Protein AF-A0A4Q5T3K6-F1 (afdb_monomer_lite)

pLDDT: mean 94.88, std 6.89, range [55.62, 98.75]

Secondary structure (DSSP, 8-state):
-HHHHHHHHTT--BSS---EEEEEEE-TTT--EEEEEEEPPBSSSSSHHHHHHHTT-SS-HHHHHHHTT-------HHHHHHHHHHHHHT--

Radius of gyration: 14.12 Å; chains: 1; bounding box: 35×20×41 Å

Sequence (92 aa):
MMLDRSLMFQDKEQVYGTQGSGMSVKNSATGKWENLSFIWPIKDPYSVNERRKFAGFDQTVEENAKSLGIAYKIFTLAEILKLRNEIMNAKD

Foldseek 3Di:
DVQQVVCVVVLHAGAQQQDKDKDFFQDPVPRDTDIAIERGAHPDLVCNQVVCVVVPHPDHSCVSCVVVVHHYDHDDSVVVVVRVVVVVVVVD

Structure (mmCIF, N/CA/C/O backbone):
data_AF-A0A4Q5T3K6-F1
#
_entry.id   AF-A0A4Q5T3K6-F1
#
loop_
_atom_site.group_PDB
_atom_site.id
_atom_site.type_symbol
_atom_site.label_atom_id
_atom_site.label_alt_id
_atom_site.label_comp_id
_atom_site.label_asym_id
_atom_site.label_entity_id
_atom_site.label_seq_id
_atom_site.pdbx_PDB_ins_code
_atom_site.Cartn_x
_atom_site.Cartn_y
_atom_site.Cartn_z
_atom_site.occupancy
_atom_site.B_iso_or_equiv
_atom_site.auth_seq_id
_atom_site.auth_comp_id
_atom_site.auth_asym_id
_atom_site.auth_atom_id
_atom_site.pdbx_PDB_model_num
ATOM 1 N N . MET A 1 1 ? -1.058 7.964 -12.700 1.00 69.56 1 MET A N 1
ATOM 2 C CA . MET A 1 1 ? -1.441 6.574 -13.039 1.00 69.56 1 MET A CA 1
ATOM 3 C C . MET A 1 1 ? -2.917 6.356 -12.736 1.00 69.56 1 MET A C 1
ATOM 5 O O . MET A 1 1 ? -3.297 6.409 -11.575 1.00 69.56 1 MET A O 1
ATOM 9 N N . MET A 1 2 ? -3.754 6.176 -13.763 1.00 91.25 2 MET A N 1
ATOM 10 C CA . MET A 1 2 ? -5.218 6.080 -13.596 1.00 91.25 2 MET A CA 1
ATOM 11 C C . MET A 1 2 ? -5.715 4.664 -13.268 1.00 91.25 2 MET A C 1
ATOM 13 O O . MET A 1 2 ? -6.734 4.530 -12.597 1.00 91.25 2 MET A O 1
ATOM 17 N N . LEU A 1 3 ? -4.995 3.618 -13.692 1.00 96.50 3 LEU A N 1
ATOM 18 C CA . LEU A 1 3 ? -5.404 2.225 -13.480 1.00 96.50 3 LEU A CA 1
ATOM 19 C C . LEU A 1 3 ? -5.522 1.877 -11.993 1.00 96.50 3 LEU A C 1
ATOM 21 O O . LEU A 1 3 ? -6.592 1.494 -11.538 1.00 96.50 3 LEU A O 1
ATOM 25 N N . ASP A 1 4 ? -4.445 2.065 -11.232 1.00 97.69 4 ASP A N 1
ATOM 26 C CA . ASP A 1 4 ? -4.434 1.766 -9.798 1.00 97.69 4 ASP A CA 1
ATOM 27 C C . ASP A 1 4 ? -5.497 2.568 -9.027 1.00 97.69 4 ASP A C 1
ATOM 29 O O . ASP A 1 4 ? -6.121 2.046 -8.109 1.00 97.69 4 ASP A O 1
ATOM 33 N N . ARG A 1 5 ? -5.759 3.820 -9.433 1.00 97.44 5 ARG A N 1
ATOM 34 C CA . ARG A 1 5 ? -6.848 4.636 -8.876 1.00 97.44 5 ARG A CA 1
ATOM 35 C C . ARG A 1 5 ? -8.217 4.017 -9.149 1.00 97.44 5 ARG A C 1
ATOM 37 O O . ARG A 1 5 ? -9.039 3.945 -8.242 1.00 97.44 5 ARG A O 1
ATOM 44 N N . SER A 1 6 ? -8.462 3.565 -10.378 1.00 98.06 6 SER A N 1
ATOM 45 C CA . SER A 1 6 ? -9.711 2.887 -10.743 1.00 98.06 6 SER A CA 1
ATOM 46 C C . SER A 1 6 ? -9.891 1.568 -9.987 1.00 98.06 6 SER A C 1
ATOM 48 O O . SER A 1 6 ? -10.993 1.278 -9.529 1.00 98.06 6 SER A O 1
ATOM 50 N N . LEU A 1 7 ? -8.814 0.796 -9.814 1.00 98.44 7 LEU A N 1
ATOM 51 C CA . LEU A 1 7 ? -8.824 -0.454 -9.051 1.00 98.44 7 LEU A CA 1
ATOM 52 C C . LEU A 1 7 ? -9.130 -0.202 -7.574 1.00 98.44 7 LEU A C 1
ATOM 54 O O . LEU A 1 7 ? -10.023 -0.843 -7.029 1.00 98.44 7 LEU A O 1
ATOM 58 N N . MET A 1 8 ? -8.471 0.784 -6.962 1.00 97.50 8 MET A N 1
ATOM 59 C CA . MET A 1 8 ? -8.735 1.184 -5.580 1.00 97.50 8 MET A CA 1
ATOM 60 C C . MET A 1 8 ? -10.205 1.570 -5.363 1.00 97.50 8 MET A C 1
ATOM 62 O O . MET A 1 8 ? -10.807 1.121 -4.395 1.00 97.50 8 MET A O 1
ATOM 66 N N . PHE A 1 9 ? -10.816 2.345 -6.269 1.00 96.38 9 PHE A N 1
ATOM 67 C CA . PHE A 1 9 ? -12.238 2.709 -6.160 1.00 96.38 9 PHE A CA 1
ATOM 68 C C . PHE A 1 9 ? -13.208 1.539 -6.364 1.00 96.38 9 PHE A C 1
ATOM 70 O O . PHE A 1 9 ? -14.363 1.634 -5.966 1.00 96.38 9 PHE A O 1
ATOM 77 N N . GLN A 1 10 ? -12.756 0.447 -6.978 1.00 97.88 10 GLN A N 1
ATOM 78 C CA . GLN A 1 10 ? -13.525 -0.790 -7.129 1.00 97.88 10 GLN A CA 1
ATOM 79 C C . GLN A 1 10 ? -13.232 -1.802 -6.012 1.00 97.88 10 GLN A C 1
ATOM 81 O O . GLN A 1 10 ? -13.609 -2.964 -6.155 1.00 97.88 10 GLN A O 1
ATOM 86 N N . ASP A 1 11 ? -12.512 -1.399 -4.958 1.00 97.75 11 ASP A N 1
ATOM 87 C CA . ASP A 1 11 ? -12.003 -2.288 -3.911 1.00 97.75 11 ASP A CA 1
ATOM 88 C C . ASP A 1 11 ? -11.241 -3.495 -4.478 1.00 97.75 11 ASP A C 1
ATOM 90 O O . ASP A 1 11 ? -11.403 -4.634 -4.049 1.00 97.75 11 ASP A O 1
ATOM 94 N N . LYS A 1 12 ? -10.388 -3.240 -5.473 1.00 98.62 12 LYS A N 1
ATOM 95 C CA . LYS A 1 12 ? -9.471 -4.222 -6.060 1.00 98.62 12 LYS A CA 1
ATOM 96 C C . LYS A 1 12 ? -8.032 -3.865 -5.734 1.00 98.62 12 LYS A C 1
ATOM 98 O O . LYS A 1 12 ? -7.692 -2.702 -5.519 1.00 98.62 12 LYS A O 1
ATOM 103 N N . GLU A 1 13 ? -7.179 -4.879 -5.718 1.00 98.69 13 GLU A N 1
ATOM 104 C CA . GLU A 1 13 ? -5.744 -4.711 -5.517 1.00 98.69 13 GLU A CA 1
ATOM 105 C C . GLU A 1 13 ? -5.114 -3.909 -6.666 1.00 98.69 13 GLU A C 1
ATOM 107 O O . GLU A 1 13 ? -5.498 -4.041 -7.830 1.00 98.69 13 GLU A O 1
ATOM 112 N N . GLN A 1 14 ? -4.117 -3.090 -6.340 1.00 98.56 14 GLN A N 1
ATOM 113 C CA . GLN A 1 14 ? -3.313 -2.347 -7.302 1.00 98.56 14 GLN A CA 1
ATOM 114 C C . GLN A 1 14 ? -2.388 -3.276 -8.090 1.00 98.56 14 GLN A C 1
ATOM 116 O O . GLN A 1 14 ? -1.971 -4.336 -7.610 1.00 98.56 14 GLN A O 1
ATOM 121 N N . VAL A 1 15 ? -1.974 -2.813 -9.269 1.00 98.44 15 VAL A N 1
ATOM 122 C CA . VAL A 1 15 ? -0.948 -3.489 -10.072 1.00 98.44 15 VAL A CA 1
ATOM 123 C C . VAL A 1 15 ? 0.439 -2.932 -9.753 1.00 98.44 15 VAL A C 1
ATOM 125 O O . VAL A 1 15 ? 1.391 -3.710 -9.616 1.00 98.44 15 VAL A O 1
ATOM 128 N N . TYR A 1 16 ? 0.549 -1.605 -9.602 1.00 98.44 16 TYR A N 1
ATOM 129 C CA . TYR A 1 16 ? 1.836 -0.906 -9.491 1.00 98.44 16 TYR A CA 1
ATOM 130 C C . TYR A 1 16 ? 2.074 -0.224 -8.138 1.00 98.44 16 TYR A C 1
ATOM 132 O O . TYR A 1 16 ? 3.179 0.262 -7.902 1.00 98.44 16 TYR A O 1
ATOM 140 N N . GLY A 1 17 ? 1.082 -0.180 -7.245 1.00 98.06 17 GLY A N 1
ATOM 141 C CA . GLY A 1 17 ? 1.241 0.389 -5.900 1.00 98.06 17 GLY A CA 1
ATOM 142 C C . GLY A 1 17 ? 1.356 1.914 -5.876 1.00 98.06 17 GLY A C 1
ATOM 143 O O . GLY A 1 17 ? 2.123 2.466 -5.091 1.00 98.06 17 GLY A O 1
ATOM 144 N N . THR A 1 18 ? 0.660 2.613 -6.774 1.00 98.19 18 THR A N 1
ATOM 145 C CA . THR A 1 18 ? 0.799 4.075 -6.920 1.00 98.19 18 THR A CA 1
ATOM 146 C C . THR A 1 18 ? -0.128 4.887 -6.019 1.00 98.19 18 THR A C 1
ATOM 148 O O . THR A 1 18 ? 0.110 6.077 -5.831 1.00 98.19 18 THR A O 1
ATOM 151 N N . GLN A 1 19 ? -1.188 4.284 -5.482 1.00 98.50 19 GLN A N 1
ATOM 152 C CA . GLN A 1 19 ? -2.178 4.963 -4.652 1.00 98.50 19 GLN A CA 1
ATOM 153 C C . GLN A 1 19 ? -1.936 4.704 -3.167 1.00 98.50 19 GLN A C 1
ATOM 155 O O . GLN A 1 19 ? -1.884 3.556 -2.717 1.00 98.50 19 GLN A O 1
ATOM 160 N N . GLY A 1 20 ? -1.839 5.797 -2.414 1.00 97.69 20 GLY A N 1
ATOM 161 C CA . GLY A 1 20 ? -2.017 5.805 -0.970 1.00 97.69 20 GLY A CA 1
ATOM 162 C C . GLY A 1 20 ? -3.490 5.950 -0.591 1.00 97.69 20 GLY A C 1
ATOM 163 O O . GLY A 1 20 ? -4.293 6.487 -1.354 1.00 97.69 20 GLY A O 1
ATOM 164 N N . SER A 1 21 ? -3.835 5.489 0.602 1.00 97.44 21 SER A N 1
ATOM 165 C CA . SER A 1 21 ? -5.137 5.664 1.235 1.00 97.44 21 SER A CA 1
ATOM 166 C C . SER A 1 21 ? -4.954 5.884 2.738 1.00 97.44 21 SER A C 1
ATOM 168 O O . SER A 1 21 ? -3.855 5.712 3.275 1.00 97.44 21 SER A O 1
ATOM 170 N N . GLY A 1 22 ? -6.024 6.283 3.420 1.00 95.81 22 GLY A N 1
ATOM 171 C CA . GLY A 1 22 ? -6.005 6.461 4.862 1.00 95.81 22 GLY A CA 1
ATOM 172 C C . GLY A 1 22 ? -7.369 6.253 5.505 1.00 95.81 22 GLY A C 1
ATOM 173 O O . GLY A 1 22 ? -8.403 6.487 4.880 1.00 95.81 22 GLY A O 1
ATOM 174 N N . MET A 1 23 ? -7.368 5.796 6.755 1.00 94.31 23 MET A N 1
ATOM 175 C CA . MET A 1 23 ? -8.573 5.643 7.571 1.00 94.31 23 MET A CA 1
ATOM 176 C C . MET A 1 23 ? -8.255 5.804 9.059 1.00 94.31 23 MET A C 1
ATOM 178 O O . MET A 1 23 ? -7.163 5.459 9.506 1.00 94.31 23 MET A O 1
ATOM 182 N N . SER A 1 24 ? -9.209 6.313 9.838 1.00 93.69 24 SER A N 1
ATOM 183 C CA . SER A 1 24 ? -9.090 6.334 11.298 1.00 93.69 24 SER A CA 1
ATOM 184 C C . SER A 1 24 ? -9.455 4.958 11.847 1.00 93.69 24 SER A C 1
ATOM 186 O O . SER A 1 24 ? -10.599 4.539 11.707 1.00 93.69 24 SER A O 1
ATOM 188 N N . VAL A 1 25 ? -8.500 4.265 12.463 1.00 92.06 25 VAL A N 1
ATOM 189 C CA . VAL A 1 25 ? -8.666 2.939 13.073 1.00 92.06 25 VAL A CA 1
ATOM 190 C C . VAL A 1 25 ? -8.666 3.053 14.592 1.00 92.06 25 VAL A C 1
ATOM 192 O O . VAL A 1 25 ? -7.988 3.910 15.157 1.00 92.06 25 VAL A O 1
ATOM 195 N N . LYS A 1 26 ? -9.415 2.190 15.277 1.00 89.50 26 LYS A N 1
ATOM 196 C CA . LYS A 1 26 ? -9.380 2.121 16.740 1.00 89.50 26 LYS A CA 1
ATOM 197 C C . LYS A 1 26 ? -8.220 1.230 17.175 1.00 89.50 26 LYS A C 1
ATOM 199 O O . LYS A 1 26 ? -8.188 0.046 16.850 1.00 89.50 26 LYS A O 1
ATOM 204 N N . ASN A 1 27 ? -7.277 1.789 17.920 1.00 85.06 27 ASN A N 1
ATOM 205 C CA . ASN A 1 27 ? -6.184 1.037 18.515 1.00 85.06 27 ASN A CA 1
ATOM 206 C C . ASN A 1 27 ? -6.748 0.109 19.601 1.00 85.06 27 ASN A C 1
ATOM 208 O O . ASN A 1 27 ? -7.361 0.569 20.565 1.00 85.06 27 ASN A O 1
ATOM 212 N N . SER A 1 28 ? -6.560 -1.202 19.445 1.00 82.62 28 SER A N 1
ATOM 213 C CA . SER A 1 28 ? -7.111 -2.209 20.361 1.00 82.62 28 SER A CA 1
ATOM 214 C C . SER A 1 28 ? -6.470 -2.183 21.750 1.00 82.62 28 SER A C 1
ATOM 216 O O . SER A 1 28 ? -7.127 -2.548 22.720 1.00 82.62 28 SER A O 1
ATOM 218 N N . ALA A 1 29 ? -5.221 -1.725 21.864 1.00 85.38 29 ALA A N 1
ATOM 219 C CA . ALA A 1 29 ? -4.506 -1.647 23.134 1.00 85.38 29 ALA A CA 1
ATOM 220 C C . ALA A 1 29 ? -4.876 -0.393 23.938 1.00 85.38 29 ALA A C 1
ATOM 222 O O . ALA A 1 29 ? -4.969 -0.449 25.161 1.00 85.38 29 ALA A O 1
ATOM 223 N N . THR A 1 30 ? -5.084 0.745 23.269 1.00 89.19 30 THR A N 1
ATOM 224 C CA . THR A 1 30 ? -5.343 2.033 23.944 1.00 89.19 30 THR A CA 1
ATOM 225 C C . THR A 1 30 ? -6.811 2.456 23.913 1.00 89.19 30 THR A C 1
ATOM 227 O O . THR A 1 30 ? -7.205 3.366 24.641 1.00 89.19 30 THR A O 1
ATOM 230 N N . GLY A 1 31 ? -7.621 1.844 23.045 1.00 86.69 31 GLY A N 1
ATOM 231 C CA . GLY A 1 31 ? -9.008 2.223 22.781 1.00 86.69 31 GLY A CA 1
ATOM 232 C C . GLY A 1 31 ? -9.175 3.545 22.021 1.00 86.69 31 GLY A C 1
ATOM 233 O O . GLY A 1 31 ? -10.312 3.939 21.753 1.00 86.69 31 GLY A O 1
ATOM 234 N N . LYS A 1 32 ? -8.079 4.234 21.674 1.00 91.12 32 LYS A N 1
ATOM 235 C CA . LYS A 1 32 ? -8.095 5.535 20.991 1.00 91.12 32 LYS A CA 1
ATOM 236 C C . LYS A 1 32 ? -8.151 5.368 19.475 1.00 91.12 32 LYS A C 1
ATOM 238 O O . LYS A 1 32 ? -7.657 4.387 18.929 1.00 91.12 32 LYS A O 1
ATOM 243 N N . TRP A 1 33 ? -8.743 6.346 18.799 1.00 91.25 33 TRP A N 1
ATOM 244 C CA . TRP A 1 33 ? -8.732 6.423 17.340 1.00 91.25 33 TRP A CA 1
ATOM 245 C C . TRP A 1 33 ? -7.409 7.015 16.848 1.00 91.25 33 TRP A C 1
ATOM 247 O O . TRP A 1 33 ? -6.978 8.061 17.331 1.00 91.25 33 TRP A O 1
ATOM 257 N N . GLU A 1 34 ? -6.784 6.353 15.880 1.00 93.75 34 GLU A N 1
ATOM 258 C CA . GLU A 1 34 ? -5.500 6.719 15.281 1.00 93.75 34 GLU A CA 1
ATOM 259 C C . GLU A 1 34 ? -5.624 6.714 13.753 1.00 93.75 34 GLU A C 1
ATOM 261 O O . GLU A 1 34 ? -6.363 5.915 13.180 1.00 93.75 34 GLU A O 1
ATOM 266 N N . ASN A 1 35 ? -4.912 7.610 13.067 1.00 94.06 35 ASN A N 1
ATOM 267 C CA . ASN A 1 35 ? -4.923 7.645 11.606 1.00 94.06 35 ASN A CA 1
ATOM 268 C C . ASN A 1 35 ? -3.927 6.630 11.045 1.00 94.06 35 ASN A C 1
ATOM 270 O O . ASN A 1 35 ? -2.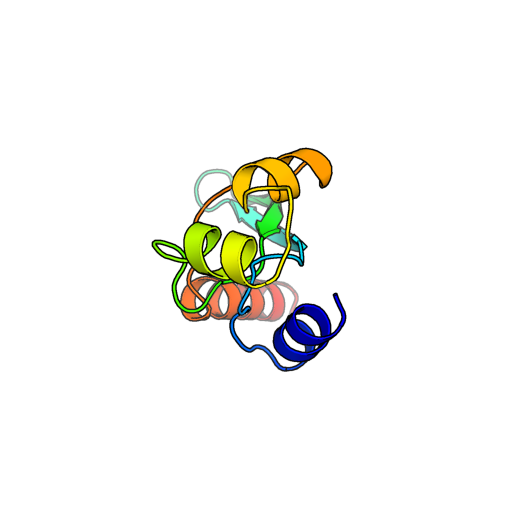721 6.747 11.257 1.00 94.06 35 ASN A O 1
ATOM 274 N N . LEU A 1 36 ? -4.438 5.663 10.288 1.00 95.25 36 LEU A N 1
ATOM 275 C CA . LEU A 1 36 ? -3.642 4.742 9.493 1.00 95.25 36 LEU A CA 1
ATOM 276 C C 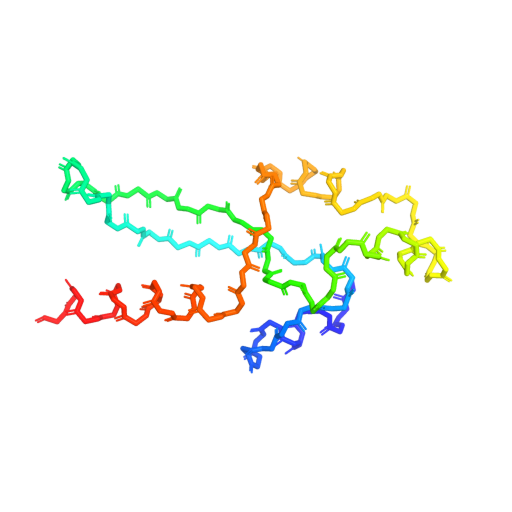. LEU A 1 36 ? -3.530 5.288 8.069 1.00 95.25 36 LEU A C 1
ATOM 278 O O . LEU A 1 36 ? -4.536 5.363 7.369 1.00 95.25 36 LEU A O 1
ATOM 282 N N . SER A 1 37 ? -2.313 5.610 7.635 1.00 97.62 37 SER A N 1
ATOM 283 C CA . SER A 1 37 ? -1.983 5.897 6.232 1.00 97.62 37 SER A CA 1
ATOM 284 C C . SER A 1 37 ? -1.202 4.726 5.641 1.00 97.62 37 SER A C 1
ATOM 286 O O . SER A 1 37 ? -0.283 4.215 6.282 1.00 97.62 37 SER A O 1
ATOM 288 N N . PHE A 1 38 ? -1.555 4.291 4.434 1.00 98.38 38 PHE A N 1
ATOM 289 C CA . PHE A 1 38 ? -0.991 3.087 3.819 1.00 98.38 38 PHE A CA 1
ATOM 290 C C . PHE A 1 38 ? -1.046 3.148 2.289 1.00 98.38 38 PHE A C 1
ATOM 292 O O . PHE A 1 38 ? -1.835 3.892 1.712 1.00 98.38 38 PHE A O 1
ATOM 299 N N . ILE A 1 39 ? -0.215 2.351 1.615 1.00 98.56 39 ILE A N 1
ATOM 300 C CA . ILE A 1 39 ? -0.375 2.088 0.179 1.00 98.56 39 ILE A CA 1
ATOM 301 C C . ILE A 1 39 ? -1.490 1.064 0.008 1.00 98.56 39 ILE A C 1
ATOM 303 O O . ILE A 1 39 ? -1.463 0.026 0.666 1.00 98.56 39 ILE A O 1
ATOM 307 N N . TRP A 1 40 ? -2.469 1.353 -0.857 1.00 98.56 40 TRP A N 1
ATOM 308 C CA . TRP A 1 40 ? -3.583 0.433 -1.098 1.00 98.56 40 TRP A CA 1
ATOM 309 C C . TRP A 1 40 ? -3.050 -0.959 -1.507 1.00 98.56 40 TRP A C 1
ATOM 311 O O . TRP A 1 40 ? -2.043 -1.020 -2.218 1.00 98.56 40 TRP A O 1
ATOM 321 N N . PRO A 1 41 ? -3.664 -2.074 -1.074 1.00 98.75 41 PRO A N 1
ATOM 322 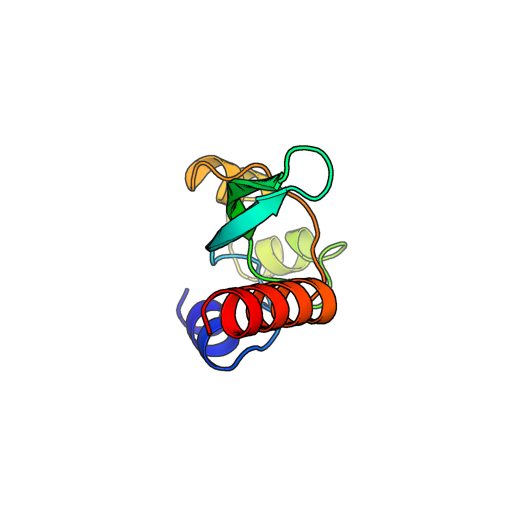C CA . PRO A 1 41 ? -3.134 -3.418 -1.300 1.00 98.75 41 PRO A CA 1
ATOM 323 C C . PRO A 1 41 ? -2.733 -3.686 -2.748 1.00 98.75 41 PRO A C 1
ATOM 325 O O . PRO A 1 41 ? -3.425 -3.275 -3.678 1.00 98.75 41 PRO A O 1
ATOM 328 N N . ILE A 1 42 ? -1.601 -4.360 -2.935 1.00 98.75 42 ILE A N 1
ATOM 329 C CA . ILE A 1 42 ? -0.996 -4.656 -4.239 1.00 98.75 42 ILE A CA 1
ATOM 330 C C . ILE A 1 42 ? -1.094 -6.161 -4.457 1.00 98.75 42 ILE A C 1
ATOM 332 O O . ILE A 1 42 ? -0.722 -6.917 -3.567 1.00 98.75 42 ILE A O 1
ATOM 336 N N . LYS A 1 43 ? -1.543 -6.590 -5.642 1.00 98.12 43 LYS A N 1
ATOM 337 C CA . LYS A 1 43 ? -1.848 -8.005 -5.924 1.00 98.12 43 LYS A CA 1
ATOM 338 C C . LYS A 1 43 ? -0.654 -8.942 -5.721 1.00 98.12 43 LYS A C 1
ATOM 340 O O . LYS A 1 43 ? -0.800 -10.059 -5.247 1.00 98.12 43 LYS A O 1
ATOM 345 N N . ASP A 1 44 ? 0.530 -8.486 -6.109 1.00 98.06 44 ASP A N 1
ATOM 346 C CA . ASP A 1 44 ? 1.790 -9.174 -5.835 1.00 98.06 44 ASP A CA 1
ATOM 347 C C . ASP A 1 44 ? 2.835 -8.117 -5.455 1.00 98.06 44 ASP A C 1
ATOM 349 O O . ASP A 1 44 ? 3.446 -7.509 -6.346 1.00 98.06 44 ASP A O 1
ATOM 353 N N . PRO A 1 45 ? 2.989 -7.820 -4.155 1.00 98.00 45 PRO A N 1
ATOM 354 C CA . PRO A 1 45 ? 3.878 -6.769 -3.683 1.00 98.00 45 PRO A CA 1
ATOM 355 C C . PRO A 1 45 ? 5.356 -7.160 -3.789 1.00 98.00 45 PRO A C 1
ATOM 357 O O . PRO A 1 45 ? 6.200 -6.273 -3.795 1.00 98.00 45 PRO A O 1
ATOM 360 N N . TY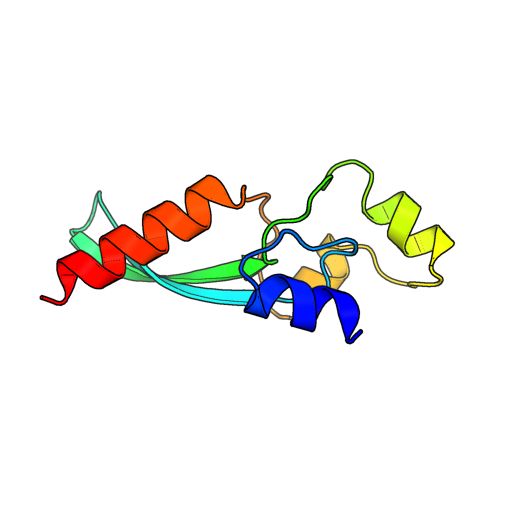R A 1 46 ? 5.691 -8.449 -3.899 1.00 97.94 46 TYR A N 1
ATOM 361 C CA . TYR A 1 46 ? 7.084 -8.906 -3.893 1.00 97.94 46 TYR A CA 1
ATOM 362 C C . TYR A 1 46 ? 7.767 -8.697 -5.245 1.00 97.94 46 TYR A C 1
ATOM 364 O O . TYR A 1 46 ? 8.934 -8.317 -5.284 1.00 97.94 46 TYR A O 1
ATOM 372 N N . SER A 1 47 ? 7.034 -8.857 -6.352 1.00 98.19 47 SER A N 1
ATOM 373 C CA . SER A 1 47 ? 7.555 -8.575 -7.703 1.00 98.19 47 SER A CA 1
ATOM 374 C C . SER A 1 47 ? 7.143 -7.197 -8.253 1.00 98.19 47 SER A C 1
ATOM 376 O O . SER A 1 47 ? 7.378 -6.877 -9.421 1.00 98.19 47 SER A O 1
ATOM 378 N N . VAL A 1 48 ? 6.524 -6.331 -7.435 1.00 98.44 48 VAL A N 1
ATOM 379 C CA . VAL A 1 48 ? 5.979 -5.043 -7.907 1.00 98.44 48 VAL A CA 1
ATOM 380 C C . VAL A 1 48 ? 7.043 -4.122 -8.494 1.00 98.44 48 VAL A C 1
ATOM 382 O O . VAL A 1 48 ? 6.784 -3.471 -9.503 1.00 98.44 48 VAL A O 1
ATOM 385 N N . ASN A 1 49 ? 8.245 -4.085 -7.920 1.00 98.69 49 ASN A N 1
ATOM 386 C CA . ASN A 1 49 ? 9.308 -3.196 -8.388 1.00 98.69 49 ASN A CA 1
ATOM 387 C C . ASN A 1 49 ? 9.864 -3.621 -9.754 1.00 98.69 49 ASN A C 1
ATOM 389 O O . ASN A 1 49 ? 10.174 -2.762 -10.579 1.00 98.69 49 ASN A O 1
ATOM 393 N N . GLU A 1 50 ? 9.886 -4.921 -10.051 1.00 98.44 50 GLU A N 1
ATOM 394 C CA . GLU A 1 50 ? 10.206 -5.416 -11.392 1.00 98.44 50 GLU A CA 1
ATOM 395 C C . GLU A 1 50 ? 9.149 -4.951 -12.397 1.00 98.44 50 GLU A C 1
ATOM 397 O O . GLU A 1 50 ? 9.481 -4.336 -13.413 1.00 98.44 50 GLU A O 1
ATOM 402 N N . ARG A 1 51 ? 7.859 -5.137 -12.078 1.00 98.00 51 ARG A N 1
ATOM 403 C CA . ARG A 1 51 ? 6.751 -4.666 -12.930 1.00 98.00 51 ARG A CA 1
ATOM 404 C C . ARG A 1 51 ? 6.771 -3.153 -13.136 1.00 98.00 51 ARG A C 1
ATOM 406 O O . ARG A 1 51 ? 6.505 -2.688 -14.241 1.00 98.00 51 ARG A O 1
ATOM 413 N N . ARG A 1 52 ? 7.083 -2.384 -12.089 1.00 98.06 52 ARG A N 1
ATOM 414 C CA . ARG A 1 52 ? 7.236 -0.923 -12.147 1.00 98.06 52 ARG A CA 1
ATOM 415 C C . ARG A 1 52 ? 8.364 -0.536 -13.100 1.00 98.06 52 ARG A C 1
ATOM 417 O O . ARG A 1 52 ? 8.142 0.272 -13.995 1.00 98.06 52 ARG A O 1
ATOM 424 N N . LYS A 1 53 ? 9.529 -1.174 -12.992 1.00 98.19 53 LYS A N 1
ATOM 425 C CA . LYS A 1 53 ? 10.647 -0.933 -13.910 1.00 98.19 53 LYS A CA 1
ATOM 426 C C . LYS A 1 53 ? 10.266 -1.227 -15.365 1.00 98.19 53 LYS A C 1
ATOM 428 O O . LYS A 1 53 ? 10.508 -0.395 -16.232 1.00 98.19 53 LYS A O 1
ATOM 433 N N . PHE A 1 54 ? 9.616 -2.363 -15.634 1.00 97.94 54 PHE A N 1
ATOM 434 C CA . PHE A 1 54 ? 9.151 -2.704 -16.988 1.00 97.94 54 PHE A CA 1
ATOM 435 C C . PHE A 1 54 ? 8.104 -1.727 -17.536 1.00 97.94 54 PHE A C 1
ATOM 437 O O . PHE A 1 54 ? 8.061 -1.490 -18.739 1.00 97.94 54 PHE A O 1
ATOM 444 N N . ALA A 1 55 ? 7.277 -1.143 -16.668 1.00 96.12 55 ALA A N 1
ATOM 445 C CA . ALA A 1 55 ? 6.286 -0.137 -17.038 1.00 96.12 55 ALA A CA 1
ATOM 446 C C . ALA A 1 55 ? 6.853 1.296 -17.131 1.00 96.12 55 ALA A C 1
ATOM 448 O O . ALA A 1 55 ? 6.090 2.223 -17.396 1.00 96.12 55 ALA A O 1
ATOM 449 N N . GLY A 1 56 ? 8.163 1.488 -16.928 1.00 97.44 56 GLY A N 1
ATOM 450 C CA . GLY A 1 56 ? 8.831 2.785 -17.067 1.00 97.44 56 GLY A CA 1
ATOM 451 C C . GLY A 1 56 ? 8.741 3.691 -15.838 1.00 97.44 56 GLY A C 1
ATOM 452 O O . GLY A 1 56 ? 8.854 4.905 -15.969 1.00 97.44 56 GLY A O 1
ATOM 453 N N . PHE A 1 57 ? 8.507 3.136 -14.647 1.00 97.25 57 PHE A N 1
ATOM 454 C CA . PHE A 1 57 ? 8.613 3.904 -13.407 1.00 97.25 57 PHE A CA 1
ATOM 455 C C . PHE A 1 57 ? 10.070 4.016 -12.956 1.00 97.25 57 PHE A C 1
ATOM 457 O O . PHE A 1 57 ? 10.754 3.004 -12.810 1.00 97.25 57 PHE A O 1
ATOM 464 N N . ASP A 1 58 ? 10.483 5.234 -12.609 1.00 96.88 58 ASP A N 1
ATOM 465 C CA . ASP A 1 58 ? 11.823 5.511 -12.070 1.00 96.88 58 ASP A CA 1
ATOM 466 C C . ASP A 1 58 ? 11.945 5.241 -10.562 1.00 96.88 58 ASP A C 1
ATOM 468 O O . ASP A 1 58 ? 13.043 5.228 -10.016 1.00 96.88 58 ASP A O 1
ATOM 472 N N . GLN A 1 59 ? 10.816 5.041 -9.878 1.00 97.69 59 GLN A N 1
ATOM 473 C CA . GLN A 1 59 ? 10.751 4.840 -8.430 1.00 97.69 59 GLN A CA 1
ATOM 474 C C . GLN A 1 59 ? 10.267 3.435 -8.089 1.00 97.69 59 GLN A C 1
ATOM 476 O O . GLN A 1 59 ? 9.316 2.927 -8.697 1.00 97.69 59 GLN A O 1
ATOM 481 N N . THR A 1 60 ? 10.819 2.865 -7.027 1.00 98.69 60 THR A N 1
ATOM 482 C CA . THR A 1 60 ? 10.243 1.721 -6.309 1.00 98.69 60 THR A CA 1
ATOM 483 C C . THR A 1 60 ? 8.917 2.091 -5.632 1.00 98.69 60 THR A C 1
ATOM 485 O O . THR A 1 60 ? 8.548 3.266 -5.520 1.00 98.69 60 THR A O 1
ATOM 488 N N . VAL A 1 61 ? 8.155 1.090 -5.196 1.00 98.44 61 VAL A N 1
ATOM 489 C CA . VAL A 1 61 ? 6.931 1.316 -4.418 1.00 98.44 61 VAL A CA 1
ATOM 490 C C . VAL A 1 61 ? 7.243 1.955 -3.062 1.00 98.44 61 VAL A C 1
ATOM 492 O O . VAL A 1 61 ? 6.486 2.808 -2.606 1.00 98.44 61 VAL A O 1
ATOM 495 N N . GLU A 1 62 ? 8.382 1.621 -2.458 1.00 98.62 62 GLU A N 1
ATOM 496 C CA . GLU A 1 62 ? 8.868 2.184 -1.201 1.00 98.62 62 GLU A CA 1
ATOM 497 C C . GLU A 1 62 ? 9.199 3.676 -1.337 1.00 98.62 62 GLU A C 1
ATOM 499 O O . GLU A 1 62 ? 8.785 4.487 -0.506 1.00 98.62 62 GLU A O 1
ATOM 504 N N . GLU A 1 63 ? 9.904 4.062 -2.403 1.00 98.62 63 GLU A N 1
ATOM 505 C CA . GLU A 1 63 ? 10.221 5.467 -2.692 1.00 98.62 63 GLU A CA 1
ATOM 506 C C . GLU A 1 63 ? 8.962 6.274 -3.010 1.00 98.62 63 GLU A C 1
ATOM 508 O O . GLU A 1 63 ? 8.818 7.402 -2.534 1.00 98.62 63 GLU A O 1
ATOM 513 N N . ASN A 1 64 ? 8.022 5.682 -3.752 1.00 98.25 64 ASN A N 1
ATOM 514 C CA . ASN A 1 64 ? 6.718 6.289 -3.999 1.00 98.25 64 ASN A CA 1
ATOM 515 C C . ASN A 1 64 ? 5.911 6.448 -2.699 1.00 98.25 64 ASN A C 1
ATOM 517 O O . ASN A 1 64 ? 5.306 7.486 -2.470 1.00 98.25 64 ASN A O 1
ATOM 521 N N . ALA A 1 65 ? 5.917 5.457 -1.805 1.00 98.50 65 ALA A N 1
ATOM 522 C CA . ALA A 1 65 ? 5.259 5.583 -0.505 1.00 98.50 65 ALA A CA 1
ATOM 523 C C . ALA A 1 65 ? 5.882 6.706 0.330 1.00 98.50 65 ALA A C 1
ATOM 525 O O . ALA A 1 65 ? 5.167 7.545 0.880 1.00 98.50 65 ALA A O 1
ATOM 526 N N . LYS A 1 66 ? 7.215 6.785 0.344 1.00 98.44 66 LYS A N 1
ATOM 527 C CA . LYS A 1 66 ? 7.952 7.848 1.027 1.00 98.44 66 LYS A CA 1
ATOM 528 C C . LYS A 1 66 ? 7.626 9.232 0.459 1.00 98.44 66 LYS A C 1
ATOM 530 O O . LYS A 1 66 ? 7.448 10.160 1.245 1.00 98.44 66 LYS A O 1
ATOM 535 N N . SER A 1 67 ? 7.511 9.384 -0.864 1.00 97.88 67 SER A N 1
ATOM 536 C CA . SER A 1 67 ? 7.135 10.665 -1.488 1.00 97.88 67 SER A CA 1
ATOM 537 C C . SER A 1 67 ? 5.703 11.093 -1.141 1.00 97.88 67 SER A C 1
ATOM 539 O O . SER A 1 67 ? 5.422 12.287 -1.068 1.00 97.88 67 SER A O 1
ATOM 541 N N . LEU A 1 68 ? 4.828 10.129 -0.837 1.00 96.94 68 LEU A N 1
ATOM 542 C CA . LEU A 1 68 ? 3.476 10.353 -0.316 1.00 96.94 68 LEU A CA 1
ATOM 543 C C . LEU A 1 68 ? 3.430 10.585 1.207 1.00 96.94 68 LEU A C 1
ATOM 545 O O . LEU A 1 68 ? 2.347 10.775 1.756 1.00 96.94 68 LEU A O 1
ATOM 549 N N . GLY A 1 69 ? 4.569 10.549 1.909 1.00 97.81 69 GLY A N 1
ATOM 550 C CA . GLY A 1 69 ? 4.616 10.649 3.373 1.00 97.81 69 GLY A CA 1
ATOM 551 C C . GLY A 1 69 ? 4.076 9.408 4.095 1.00 97.81 69 GLY A C 1
ATOM 552 O O . GLY A 1 69 ? 3.660 9.493 5.249 1.00 97.81 69 GLY A O 1
ATOM 553 N N . ILE A 1 70 ? 4.060 8.255 3.423 1.00 98.19 70 ILE A N 1
ATOM 554 C CA . ILE A 1 70 ? 3.523 6.990 3.929 1.00 98.19 70 ILE A CA 1
ATOM 555 C C . ILE A 1 70 ? 4.680 6.040 4.244 1.00 98.19 70 ILE A C 1
ATOM 557 O O . ILE A 1 70 ? 5.516 5.742 3.391 1.00 98.19 70 ILE A O 1
ATOM 561 N N . ALA A 1 71 ? 4.707 5.506 5.466 1.00 96.81 71 ALA A N 1
ATOM 562 C CA . ALA A 1 71 ? 5.595 4.399 5.804 1.00 96.81 71 ALA A CA 1
ATOM 563 C C . ALA A 1 71 ? 5.114 3.126 5.091 1.00 96.81 71 ALA A C 1
ATOM 565 O O . ALA A 1 71 ? 4.000 2.658 5.335 1.00 96.81 71 ALA A O 1
ATOM 566 N N . TYR A 1 72 ? 5.942 2.570 4.205 1.00 97.81 72 TYR A N 1
ATOM 567 C CA . TYR A 1 72 ? 5.549 1.403 3.420 1.00 97.81 72 TYR A CA 1
ATOM 568 C C . TYR A 1 72 ? 5.398 0.158 4.299 1.00 97.81 72 TYR A C 1
ATOM 570 O O . TYR A 1 72 ? 6.309 -0.228 5.033 1.00 97.81 72 TYR A O 1
ATOM 578 N N . LYS A 1 73 ? 4.227 -0.470 4.201 1.00 97.81 73 LYS A N 1
ATOM 579 C CA . LYS A 1 73 ? 3.888 -1.763 4.794 1.00 97.81 73 LYS A CA 1
ATOM 580 C C . LYS A 1 73 ? 3.006 -2.512 3.807 1.00 97.81 73 LYS A C 1
ATOM 582 O O . LYS A 1 73 ? 2.167 -1.901 3.145 1.00 97.81 73 LYS A O 1
ATOM 587 N N . ILE A 1 74 ? 3.197 -3.823 3.723 1.00 98.25 74 ILE A N 1
ATOM 588 C CA . ILE A 1 74 ? 2.352 -4.687 2.903 1.00 98.25 74 ILE A CA 1
ATOM 589 C C . ILE A 1 74 ? 1.062 -4.953 3.675 1.00 98.25 74 ILE A C 1
ATOM 591 O O . ILE A 1 74 ? 1.106 -5.427 4.807 1.00 98.25 74 ILE A O 1
ATOM 595 N N . PHE A 1 75 ? -0.065 -4.653 3.036 1.00 97.94 75 PHE A N 1
ATOM 596 C CA . PHE A 1 75 ? -1.398 -5.017 3.497 1.00 97.94 75 PHE A CA 1
ATOM 597 C C . PHE A 1 75 ? -2.087 -5.854 2.427 1.00 97.94 75 PHE A C 1
ATOM 599 O O . PHE A 1 75 ? -1.924 -5.603 1.229 1.00 97.94 75 PHE A O 1
ATOM 606 N N . THR A 1 76 ? -2.898 -6.808 2.862 1.00 98.44 76 THR A N 1
ATOM 607 C CA . THR A 1 76 ? -3.833 -7.525 1.997 1.00 98.44 76 THR A CA 1
ATOM 608 C C . THR A 1 76 ? -5.134 -6.740 1.850 1.00 98.44 76 THR A C 1
ATOM 610 O O . THR A 1 76 ? -5.536 -5.969 2.726 1.00 98.44 76 THR A O 1
ATOM 613 N N . LEU A 1 77 ? -5.841 -6.965 0.742 1.00 98.44 77 LEU A N 1
ATOM 614 C CA . LEU A 1 77 ? -7.168 -6.385 0.538 1.00 98.44 77 LEU A CA 1
ATOM 615 C C . LEU A 1 77 ? -8.150 -6.815 1.635 1.00 98.44 77 LEU A C 1
ATOM 617 O O . LEU A 1 77 ? -8.904 -5.990 2.143 1.00 98.44 77 LEU A O 1
ATOM 621 N N . ALA A 1 78 ? -8.091 -8.081 2.053 1.00 98.12 78 ALA A N 1
ATOM 622 C CA . ALA A 1 78 ? -8.953 -8.616 3.099 1.00 98.12 78 ALA A CA 1
ATOM 623 C C . ALA A 1 78 ? -8.770 -7.896 4.448 1.00 9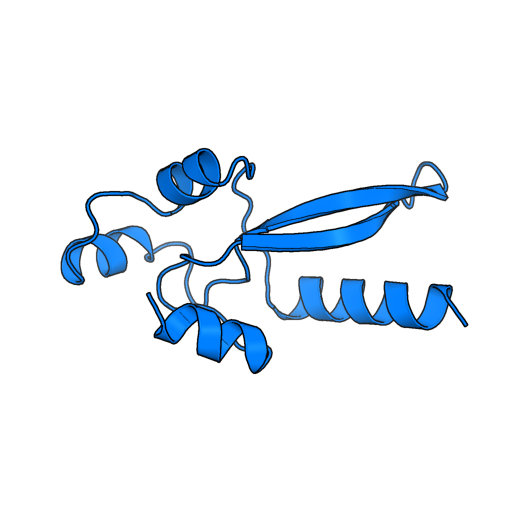8.12 78 ALA A C 1
ATOM 625 O O . ALA A 1 78 ? -9.763 -7.552 5.088 1.00 98.12 78 ALA A O 1
ATOM 626 N N . GLU A 1 79 ? -7.530 -7.618 4.864 1.00 96.81 79 GLU A N 1
ATOM 627 C CA . GLU A 1 79 ? -7.247 -6.873 6.101 1.00 96.81 79 GLU A CA 1
ATOM 628 C C . GLU A 1 79 ? -7.838 -5.464 6.059 1.00 96.81 79 GLU A C 1
ATOM 630 O O . GLU A 1 79 ? -8.509 -5.039 7.000 1.00 96.81 79 GLU A O 1
ATOM 635 N N . ILE A 1 80 ? -7.636 -4.751 4.950 1.00 97.19 80 ILE A N 1
ATOM 636 C CA . ILE A 1 80 ? -8.108 -3.373 4.798 1.00 97.19 80 ILE A CA 1
ATOM 637 C C . ILE A 1 80 ? -9.637 -3.298 4.752 1.00 97.19 80 ILE A C 1
ATOM 639 O O . ILE A 1 80 ? -10.228 -2.422 5.386 1.00 97.19 80 ILE A O 1
ATOM 643 N N . LEU A 1 81 ? -10.294 -4.219 4.043 1.00 96.69 81 LEU A N 1
ATOM 644 C CA . LEU A 1 81 ? -11.756 -4.272 3.996 1.00 96.69 81 LEU A CA 1
ATOM 645 C C . LEU A 1 81 ? -12.355 -4.664 5.349 1.00 96.69 81 LEU A C 1
ATOM 647 O O . LEU A 1 81 ? -13.368 -4.095 5.754 1.00 96.69 81 LEU A O 1
ATOM 651 N N . LYS A 1 82 ? -11.707 -5.576 6.083 1.00 95.50 82 LYS A N 1
ATOM 652 C CA . LYS A 1 82 ? -12.108 -5.925 7.449 1.00 95.50 82 LYS A CA 1
ATOM 653 C C . LYS A 1 82 ? -12.041 -4.707 8.373 1.00 95.50 82 LYS A C 1
ATOM 655 O O . LYS A 1 82 ? -13.042 -4.396 9.010 1.00 95.50 82 LYS A O 1
ATOM 660 N N . LEU A 1 83 ? -10.917 -3.984 8.380 1.00 93.75 83 LEU A N 1
ATOM 661 C CA . LEU A 1 83 ? -10.765 -2.754 9.166 1.00 93.75 83 LEU A CA 1
ATOM 662 C C . LEU A 1 83 ? -11.831 -1.721 8.794 1.00 93.75 83 LEU A C 1
ATOM 664 O O . LEU A 1 83 ? -12.472 -1.152 9.672 1.00 93.75 83 LEU A O 1
ATOM 668 N N . ARG A 1 84 ? -12.080 -1.510 7.496 1.00 93.81 84 ARG A N 1
ATOM 669 C CA . ARG A 1 84 ? -13.121 -0.582 7.034 1.00 93.81 84 ARG A CA 1
ATOM 670 C C . ARG A 1 84 ? -14.504 -0.966 7.573 1.00 93.81 84 ARG A C 1
ATOM 672 O O . ARG A 1 84 ? -15.220 -0.090 8.050 1.00 93.81 84 ARG A O 1
ATOM 679 N N . ASN A 1 85 ? -14.859 -2.249 7.535 1.00 93.69 85 ASN A N 1
ATOM 680 C CA . ASN A 1 85 ? -16.131 -2.745 8.067 1.00 93.69 85 ASN A CA 1
ATOM 681 C C . ASN A 1 85 ? -16.236 -2.563 9.585 1.00 93.69 85 ASN A C 1
ATOM 683 O O . ASN A 1 85 ? -17.262 -2.098 10.072 1.00 93.69 85 ASN A O 1
ATOM 687 N N . GLU A 1 86 ? -15.175 -2.868 10.332 1.00 91.00 86 GLU A N 1
ATOM 688 C CA . GLU A 1 86 ? -15.124 -2.639 11.782 1.00 91.00 86 GLU A CA 1
ATOM 689 C C . GLU A 1 86 ? -15.324 -1.157 12.131 1.00 91.00 86 GLU A C 1
ATOM 691 O O . GLU A 1 86 ? -16.055 -0.836 13.065 1.00 91.00 86 GLU A O 1
ATOM 696 N N . ILE A 1 87 ? -14.728 -0.249 11.353 1.00 90.50 87 ILE A N 1
ATOM 697 C CA . ILE A 1 87 ? -14.880 1.202 11.529 1.00 90.50 87 ILE A CA 1
ATOM 698 C C . ILE A 1 87 ? -16.311 1.657 11.235 1.00 90.50 87 ILE A C 1
ATOM 700 O O . ILE A 1 87 ? -16.808 2.526 11.947 1.00 90.50 87 ILE A O 1
ATOM 704 N N . MET A 1 88 ? -16.955 1.117 10.192 1.00 88.56 88 MET A N 1
ATOM 705 C CA . MET A 1 88 ? -18.352 1.439 9.871 1.00 88.56 88 MET A CA 1
ATOM 706 C C . MET A 1 88 ? -19.278 1.006 11.011 1.00 88.56 88 MET A C 1
ATOM 708 O O . MET A 1 88 ? -19.983 1.845 11.553 1.00 88.56 88 MET A O 1
ATOM 712 N N . ASN A 1 89 ? -19.160 -0.245 11.464 1.00 87.50 89 ASN A N 1
ATOM 713 C CA . ASN A 1 89 ? -19.993 -0.786 12.543 1.00 87.50 89 ASN A CA 1
ATOM 714 C C . ASN A 1 89 ? -19.743 -0.120 13.908 1.00 87.50 89 ASN A C 1
ATOM 716 O O . ASN A 1 89 ? -20.597 -0.166 14.781 1.00 87.50 89 ASN A O 1
ATOM 720 N N . ALA A 1 90 ? -18.557 0.454 14.136 1.00 81.31 90 ALA A N 1
ATOM 721 C CA . ALA A 1 90 ? -18.228 1.144 15.386 1.00 81.31 90 ALA A CA 1
ATOM 722 C C . ALA A 1 90 ? -18.749 2.592 15.452 1.00 81.31 90 ALA A C 1
ATOM 724 O O . ALA A 1 90 ? -18.538 3.261 16.468 1.00 81.31 90 ALA A O 1
ATOM 725 N N . LYS A 1 91 ? -19.333 3.102 14.362 1.00 68.00 91 LYS A N 1
ATOM 726 C CA . LYS A 1 91 ? -19.916 4.449 14.273 1.00 68.00 91 LYS A CA 1
ATOM 727 C C . LYS A 1 91 ? -21.447 4.452 14.333 1.00 68.00 91 L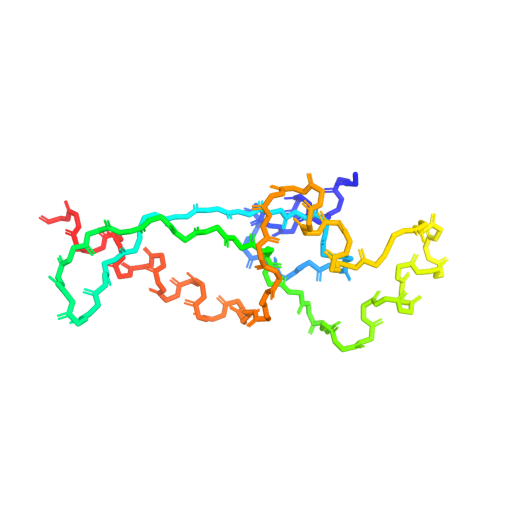YS A C 1
ATOM 729 O O . LYS A 1 91 ? -22.008 5.544 14.415 1.00 68.00 91 LYS A O 1
ATOM 734 N N . ASP A 1 92 ? -22.063 3.275 14.296 1.00 55.62 92 ASP A N 1
ATOM 735 C CA . ASP A 1 92 ? -23.494 3.047 14.514 1.00 55.62 92 ASP A CA 1
ATOM 736 C C . ASP A 1 92 ? -23.798 2.871 16.014 1.00 55.62 92 ASP A C 1
ATOM 738 O O . ASP A 1 92 ? -24.891 3.303 16.448 1.00 55.62 92 ASP A O 1
#